Protein AF-R5XZS9-F1 (afdb_monomer)

Foldseek 3Di:
DEAEEEAQDPVVQVVVCVVCVVVVHHYDYDNDPVVSVVVCVVPPNHDHDYDDDDD

pLDDT: mean 79.8, std 12.9, range [41.56, 92.25]

Radius of gyration: 10.97 Å; Cα contacts (8 Å, |Δi|>4): 73; chains: 1; bounding box: 33×16×26 Å

Sequence (55 aa):
MKLLYAEDEVSMSEAVVDFLTFHKYIVDAVYDGADALAYAEFIDGGVMFKIKFKK

Solvent-accessible surface area (backbone atoms only — not comparable to full-atom values): 3341 Å² total; per-residue (Å²): 123,77,44,41,38,4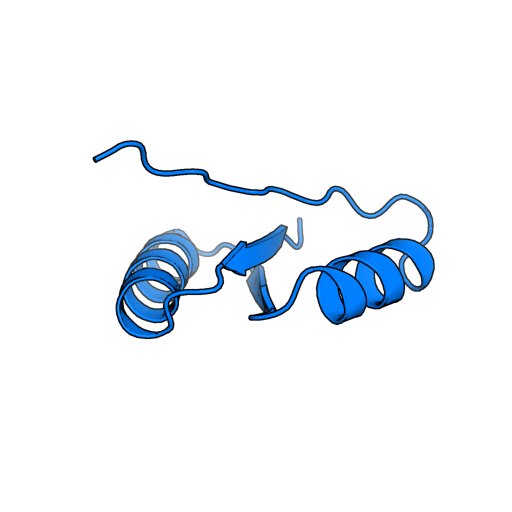4,36,76,51,61,77,58,38,52,56,50,50,50,54,40,45,74,72,69,45,50,71,50,80,31,58,43,71,66,61,40,48,55,50,35,68,71,37,90,84,50,67,80,47,73,77,79,81,77,129

Secondary structure (DSSP, 8-state):
-EEEEE-S-HHHHHHHHHHHHHTT-EEEEESSHHHH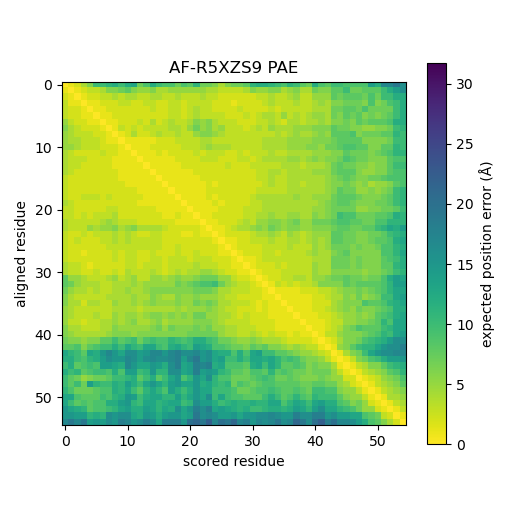HHHHHHSTT--EE------

Mean predicted aligned error: 5.76 Å

Structure (mmCIF, N/CA/C/O backbone):
data_AF-R5XZS9-F1
#
_entry.id   AF-R5XZS9-F1
#
loop_
_atom_site.group_PDB
_atom_site.id
_atom_site.type_symbol
_atom_site.label_atom_id
_atom_site.label_alt_id
_atom_site.label_comp_id
_atom_site.label_asym_id
_atom_site.label_entity_id
_atom_site.label_seq_id
_atom_site.pdbx_PDB_ins_code
_atom_site.Cartn_x
_atom_site.Cartn_y
_atom_site.Cartn_z
_atom_site.occupancy
_atom_site.B_iso_or_equiv
_atom_site.auth_seq_id
_atom_site.auth_comp_id
_atom_site.auth_asym_id
_atom_site.auth_atom_id
_atom_site.pdbx_PDB_model_num
ATOM 1 N N . MET A 1 1 ? 5.719 -2.530 12.434 1.00 69.31 1 MET A N 1
ATOM 2 C CA . MET A 1 1 ? 5.396 -3.342 11.240 1.00 69.31 1 MET A CA 1
ATOM 3 C C . MET A 1 1 ? 4.767 -2.430 10.208 1.00 69.31 1 MET A C 1
ATOM 5 O O . MET A 1 1 ? 3.953 -1.601 10.597 1.00 69.31 1 MET A O 1
ATOM 9 N N . LYS A 1 2 ? 5.181 -2.556 8.946 1.00 77.81 2 LYS A N 1
ATOM 10 C CA . LYS A 1 2 ? 4.641 -1.799 7.814 1.00 77.81 2 LYS A CA 1
ATOM 11 C C . LYS A 1 2 ? 3.761 -2.735 6.984 1.00 77.81 2 LYS A C 1
ATOM 13 O O . LYS A 1 2 ? 4.171 -3.869 6.747 1.00 77.81 2 LYS A O 1
ATOM 18 N N . LEU A 1 3 ? 2.561 -2.294 6.624 1.00 84.94 3 LEU A N 1
ATOM 19 C CA . LEU A 1 3 ? 1.587 -3.063 5.851 1.00 84.94 3 LEU A CA 1
ATOM 20 C C . LEU A 1 3 ? 1.566 -2.556 4.410 1.00 84.94 3 LEU A C 1
ATOM 22 O O . LEU A 1 3 ? 1.534 -1.350 4.185 1.00 84.94 3 LEU A O 1
ATOM 26 N N . LEU A 1 4 ? 1.562 -3.482 3.455 1.00 86.12 4 LEU A N 1
ATOM 27 C CA . LEU A 1 4 ? 1.285 -3.192 2.054 1.00 86.12 4 LEU A CA 1
ATOM 28 C C . LEU A 1 4 ? -0.146 -3.638 1.758 1.00 86.12 4 LEU A C 1
ATOM 30 O O . LEU A 1 4 ? -0.474 -4.819 1.922 1.00 86.12 4 LEU A O 1
ATOM 34 N N . TYR A 1 5 ? -0.986 -2.688 1.367 1.00 86.69 5 TYR A N 1
ATOM 35 C CA . TYR A 1 5 ? -2.408 -2.892 1.147 1.00 86.69 5 TYR A CA 1
ATOM 36 C C . TYR A 1 5 ? -2.758 -2.636 -0.316 1.00 86.69 5 TYR A C 1
ATOM 38 O O . TYR A 1 5 ? -2.553 -1.536 -0.816 1.00 86.69 5 TYR A O 1
ATOM 46 N N . ALA A 1 6 ? -3.261 -3.663 -0.999 1.00 88.75 6 ALA A N 1
ATOM 47 C CA . ALA A 1 6 ? -3.600 -3.588 -2.415 1.00 88.75 6 ALA A CA 1
ATOM 48 C C . ALA A 1 6 ? -5.119 -3.607 -2.617 1.00 88.75 6 ALA A C 1
ATOM 50 O O . ALA A 1 6 ? -5.747 -4.624 -2.307 1.00 88.75 6 ALA A O 1
ATOM 51 N N . GLU A 1 7 ? -5.678 -2.522 -3.157 1.00 86.69 7 GLU A N 1
ATOM 52 C CA . GLU A 1 7 ? -7.120 -2.350 -3.373 1.00 86.69 7 GLU A CA 1
ATOM 53 C C . GLU A 1 7 ? -7.407 -1.542 -4.643 1.00 86.69 7 GLU A C 1
ATOM 55 O O . GLU A 1 7 ? -6.963 -0.403 -4.765 1.00 86.69 7 GLU A O 1
ATOM 60 N N . ASP A 1 8 ? -8.164 -2.117 -5.578 1.00 86.38 8 ASP A N 1
ATOM 61 C CA . ASP A 1 8 ? -8.487 -1.490 -6.865 1.00 86.38 8 ASP A CA 1
ATOM 62 C C . ASP A 1 8 ? -9.558 -0.395 -6.749 1.00 86.38 8 ASP A C 1
ATOM 64 O O . ASP A 1 8 ? -9.604 0.524 -7.571 1.00 86.38 8 ASP A O 1
ATOM 68 N N . GLU A 1 9 ? -10.393 -0.438 -5.707 1.00 89.38 9 GLU A N 1
ATOM 69 C CA . GLU A 1 9 ? -11.396 0.591 -5.443 1.00 89.38 9 GLU A CA 1
ATOM 70 C C . GLU A 1 9 ? -10.866 1.690 -4.501 1.00 89.38 9 GLU A C 1
ATOM 72 O O . GLU A 1 9 ? -10.750 1.499 -3.290 1.00 89.38 9 GLU A O 1
ATOM 77 N N . VAL A 1 10 ? -10.606 2.888 -5.040 1.00 86.88 10 VAL A N 1
ATOM 78 C CA . VAL A 1 10 ? -10.014 4.019 -4.290 1.00 86.88 10 VAL A CA 1
ATOM 79 C C . VAL A 1 10 ? -10.840 4.416 -3.062 1.00 86.88 10 VAL A C 1
ATOM 81 O O . VAL A 1 10 ? -10.282 4.564 -1.979 1.00 86.88 10 VAL A O 1
ATOM 84 N N . SER A 1 11 ? -12.166 4.519 -3.196 1.00 88.31 11 SER A N 1
ATOM 85 C CA . SER A 1 11 ? -13.070 4.869 -2.088 1.00 88.31 11 SER A CA 1
ATOM 86 C C . SER A 1 11 ? -12.990 3.888 -0.921 1.00 88.31 11 SER A C 1
ATOM 88 O O . SER A 1 11 ? -13.062 4.286 0.242 1.00 88.31 11 SER A O 1
ATOM 90 N N . MET A 1 12 ? -12.836 2.598 -1.219 1.00 87.81 12 MET A N 1
ATOM 91 C CA . MET A 1 12 ? -12.662 1.579 -0.189 1.00 87.81 12 MET A CA 1
ATOM 92 C C . MET A 1 12 ? -11.237 1.597 0.364 1.00 87.81 12 MET A C 1
ATOM 94 O O . MET A 1 12 ? -11.033 1.380 1.559 1.00 87.81 12 MET A O 1
ATOM 98 N N . SER A 1 13 ? -10.260 1.900 -0.491 1.00 89.38 13 SER A N 1
ATOM 99 C CA . SER A 1 13 ? -8.864 1.992 -0.100 1.00 89.38 13 SER A CA 1
ATOM 100 C C . SER A 1 13 ? -8.641 3.072 0.958 1.00 89.38 13 SER A C 1
ATOM 102 O O . SER A 1 13 ? -8.097 2.788 2.025 1.00 89.38 13 SER A O 1
ATOM 104 N N . GLU A 1 14 ? -9.172 4.273 0.725 1.00 89.25 14 GLU A N 1
ATOM 105 C CA . GLU A 1 14 ? -9.114 5.398 1.665 1.00 89.25 14 GLU A CA 1
ATOM 106 C C . GLU A 1 14 ? -9.735 5.046 3.023 1.00 89.25 14 GLU A C 1
ATOM 108 O O . GLU A 1 14 ? -9.100 5.234 4.058 1.00 89.25 14 GLU A O 1
ATOM 113 N N . ALA A 1 15 ? -10.925 4.434 3.034 1.00 91.94 15 ALA A N 1
ATOM 114 C CA . ALA A 1 15 ? -11.597 4.046 4.274 1.00 91.94 15 ALA A CA 1
ATOM 115 C C . ALA A 1 15 ? -10.779 3.044 5.113 1.00 91.94 15 ALA A C 1
ATOM 117 O O . ALA A 1 15 ? -10.740 3.127 6.345 1.00 91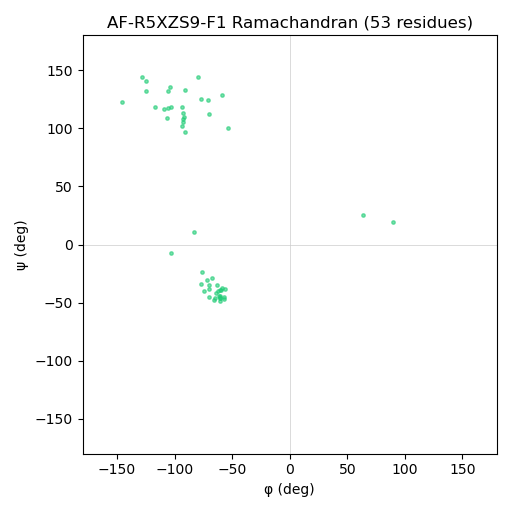.94 15 ALA A O 1
ATOM 118 N N . VAL A 1 16 ? -10.112 2.091 4.458 1.00 89.31 16 VAL A N 1
ATOM 119 C CA . VAL A 1 16 ? -9.271 1.093 5.133 1.00 89.31 16 VAL A CA 1
ATOM 120 C C . VAL A 1 16 ? -7.953 1.70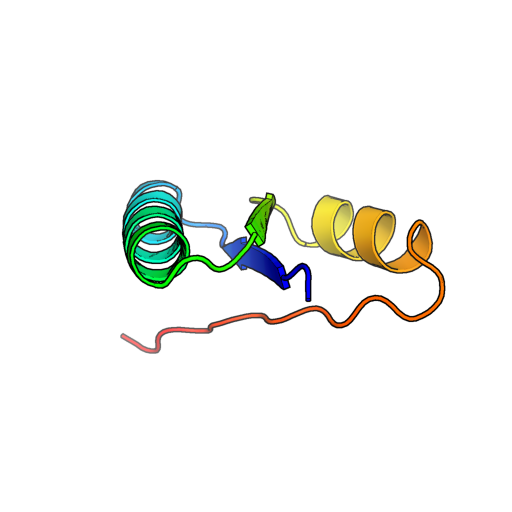9 5.603 1.00 89.31 16 VAL A C 1
ATOM 122 O O . VAL A 1 16 ? -7.517 1.425 6.721 1.00 89.31 16 VAL A O 1
ATOM 125 N N . VAL A 1 17 ? -7.336 2.582 4.804 1.00 90.62 17 VAL A N 1
ATOM 126 C CA . VAL A 1 17 ? -6.127 3.324 5.193 1.00 90.62 17 VAL A CA 1
ATOM 127 C C . VAL A 1 17 ? -6.403 4.202 6.409 1.00 90.62 17 VAL A C 1
ATOM 129 O O . VAL A 1 17 ? -5.623 4.164 7.363 1.00 90.62 17 VAL A O 1
ATOM 132 N N . ASP A 1 18 ? -7.525 4.918 6.434 1.00 91.75 18 ASP A N 1
ATOM 133 C CA . ASP A 1 18 ? -7.938 5.743 7.571 1.00 91.75 18 ASP A CA 1
ATOM 134 C C . ASP A 1 18 ? -8.133 4.898 8.833 1.00 91.75 18 ASP A C 1
ATOM 136 O O . ASP A 1 18 ? -7.609 5.226 9.902 1.00 91.75 18 ASP A O 1
ATOM 140 N N . PHE A 1 19 ? -8.821 3.758 8.712 1.00 92.00 19 PHE A N 1
ATOM 141 C CA . PHE A 1 19 ? -9.014 2.827 9.821 1.00 92.00 19 PHE A CA 1
ATOM 142 C C . PHE A 1 19 ? -7.683 2.291 10.368 1.00 92.00 19 PHE A C 1
ATOM 144 O O . PHE A 1 19 ? -7.472 2.252 11.584 1.00 92.00 19 PHE A O 1
ATOM 151 N N . LEU A 1 20 ? -6.767 1.872 9.496 1.00 89.94 20 LEU A N 1
ATOM 152 C CA . LEU A 1 20 ? -5.471 1.326 9.902 1.00 89.94 20 LEU A CA 1
ATOM 153 C C . LEU A 1 20 ? -4.560 2.408 10.499 1.00 89.94 20 LEU A C 1
ATOM 155 O O . LEU A 1 20 ? -3.898 2.165 11.513 1.00 89.94 20 LEU A O 1
ATOM 159 N N . THR A 1 21 ? -4.590 3.615 9.937 1.00 90.19 21 THR A N 1
ATOM 160 C CA . THR A 1 21 ? -3.855 4.781 10.444 1.00 90.19 21 THR A CA 1
ATOM 161 C C . THR A 1 21 ? -4.360 5.187 11.826 1.00 90.19 21 THR A C 1
ATOM 163 O O . THR A 1 21 ? -3.555 5.434 12.727 1.00 90.19 21 THR A O 1
ATOM 166 N N . PHE A 1 22 ? -5.678 5.167 12.050 1.00 92.25 22 PHE A N 1
ATOM 167 C CA . PHE A 1 22 ? -6.278 5.399 13.367 1.00 92.25 22 PHE A CA 1
ATOM 168 C C . PHE A 1 22 ? -5.738 4.424 14.428 1.00 92.25 22 PHE A C 1
ATOM 170 O O . PHE A 1 22 ? -5.444 4.821 15.557 1.00 92.25 22 PHE A O 1
ATOM 177 N N . HIS A 1 23 ? -5.512 3.163 14.052 1.00 91.00 23 HIS A N 1
ATOM 178 C CA . HIS A 1 23 ? -4.914 2.143 14.920 1.00 91.00 23 HIS A CA 1
ATOM 179 C C . HIS A 1 23 ? -3.375 2.184 14.971 1.00 91.00 23 HIS A C 1
ATOM 181 O O . HIS A 1 23 ? -2.755 1.288 15.544 1.00 91.00 23 HIS A O 1
ATOM 187 N N . LYS A 1 24 ? -2.748 3.241 14.436 1.00 90.25 24 LYS A N 1
ATOM 188 C CA . LYS A 1 24 ? -1.293 3.470 14.415 1.00 90.25 24 LYS A CA 1
ATOM 189 C C . LYS A 1 24 ? -0.506 2.434 13.605 1.00 90.25 24 LYS A C 1
ATOM 191 O O . LYS A 1 24 ? 0.682 2.226 13.863 1.00 90.25 24 LYS A O 1
ATOM 196 N N . TYR A 1 25 ? -1.138 1.797 12.621 1.00 87.19 25 TYR A N 1
ATOM 197 C CA . TYR A 1 25 ? -0.415 1.024 11.616 1.00 87.19 25 TYR A CA 1
ATOM 198 C C . TYR A 1 25 ? 0.163 1.955 10.550 1.00 87.19 25 TYR A C 1
ATOM 200 O O . TYR A 1 25 ? -0.451 2.950 10.177 1.00 87.19 25 TYR A O 1
ATOM 208 N N . ILE A 1 26 ? 1.351 1.612 10.052 1.00 85.62 26 ILE A N 1
ATOM 209 C CA . ILE A 1 26 ? 1.954 2.270 8.891 1.00 85.62 26 ILE A CA 1
ATOM 210 C C . ILE A 1 26 ? 1.548 1.449 7.670 1.00 85.62 26 ILE A C 1
ATOM 212 O O . ILE A 1 26 ? 1.891 0.266 7.608 1.00 85.62 26 ILE A O 1
ATOM 216 N N . VAL A 1 27 ? 0.813 2.057 6.741 1.00 87.69 27 VAL A N 1
ATOM 217 C CA . VAL A 1 27 ? 0.235 1.390 5.568 1.00 87.69 27 VAL A CA 1
ATOM 218 C C . VAL A 1 27 ? 0.669 2.108 4.301 1.00 87.69 27 VAL A C 1
ATOM 220 O O . VAL A 1 27 ? 0.523 3.323 4.211 1.00 87.69 27 VAL A O 1
ATOM 223 N N . ASP A 1 28 ? 1.128 1.343 3.318 1.00 88.06 28 ASP A N 1
ATOM 224 C CA . ASP A 1 28 ? 1.286 1.808 1.945 1.00 88.06 28 ASP A CA 1
ATOM 225 C C . ASP A 1 28 ? 0.168 1.189 1.106 1.00 88.06 28 ASP A C 1
ATOM 227 O O . ASP A 1 28 ? 0.064 -0.036 1.008 1.00 88.06 28 ASP A O 1
ATOM 231 N N . ALA A 1 29 ? -0.689 2.040 0.545 1.00 87.75 29 ALA A N 1
ATOM 232 C CA . ALA A 1 29 ? -1.770 1.621 -0.334 1.00 87.75 29 ALA A CA 1
ATOM 233 C C . ALA A 1 29 ? -1.307 1.619 -1.796 1.00 87.75 29 ALA A C 1
ATOM 235 O O . ALA A 1 29 ? -0.708 2.585 -2.269 1.00 87.75 29 ALA A O 1
ATOM 236 N N . VAL A 1 30 ? -1.608 0.537 -2.506 1.00 88.38 30 VAL A N 1
ATOM 237 C CA . VAL A 1 30 ? -1.382 0.366 -3.944 1.00 88.38 30 VAL A CA 1
ATOM 238 C C . VAL A 1 30 ? -2.703 -0.006 -4.608 1.00 88.38 30 VAL A C 1
ATOM 240 O O . VAL A 1 30 ? -3.498 -0.755 -4.045 1.00 88.38 30 VAL A O 1
ATOM 243 N N . TYR A 1 31 ? -2.948 0.533 -5.799 1.00 85.88 31 TYR A N 1
ATOM 244 C CA . TYR A 1 31 ? -4.241 0.386 -6.483 1.00 85.88 31 TYR A CA 1
ATOM 245 C C . TYR A 1 31 ? -4.213 -0.633 -7.623 1.00 85.88 31 TYR A C 1
ATOM 247 O O . TYR A 1 31 ? -5.246 -0.967 -8.196 1.00 85.88 31 TYR A O 1
ATOM 255 N N . ASP A 1 32 ? -3.024 -1.141 -7.943 1.00 84.38 32 ASP A N 1
ATOM 256 C CA . ASP A 1 32 ? -2.814 -2.153 -8.964 1.00 84.38 32 ASP A CA 1
ATOM 257 C C . ASP A 1 32 ? -2.008 -3.328 -8.403 1.00 84.38 32 ASP A C 1
ATOM 259 O O . ASP A 1 32 ? -1.105 -3.178 -7.575 1.00 84.38 32 ASP A O 1
ATOM 263 N N . GLY A 1 33 ? -2.341 -4.527 -8.873 1.00 78.56 33 GLY A N 1
ATOM 264 C CA . GLY A 1 33 ? -1.660 -5.755 -8.491 1.00 78.56 33 GLY A CA 1
ATOM 265 C C . GLY A 1 33 ? -0.222 -5.825 -9.004 1.00 78.56 33 GLY A C 1
ATOM 266 O O . GLY A 1 33 ? 0.605 -6.454 -8.345 1.00 78.56 33 GLY A O 1
ATOM 267 N N . ALA A 1 34 ? 0.093 -5.186 -10.138 1.00 85.19 34 ALA A N 1
ATOM 268 C CA . ALA A 1 34 ? 1.462 -5.144 -10.654 1.00 85.19 34 ALA A CA 1
ATOM 269 C C . ALA A 1 34 ? 2.361 -4.272 -9.769 1.00 85.19 34 ALA A C 1
ATOM 271 O O . ALA A 1 34 ? 3.439 -4.716 -9.377 1.00 85.19 34 ALA A O 1
ATOM 272 N N . ASP A 1 35 ? 1.875 -3.093 -9.374 1.00 83.38 35 ASP A N 1
ATOM 273 C CA . ASP A 1 35 ? 2.568 -2.220 -8.422 1.00 83.38 35 ASP A CA 1
ATOM 274 C C . ASP A 1 35 ? 2.726 -2.898 -7.058 1.00 83.38 35 ASP A C 1
ATOM 276 O O . ASP A 1 35 ? 3.789 -2.818 -6.446 1.00 83.38 35 ASP A O 1
ATOM 280 N N . ALA A 1 36 ? 1.704 -3.628 -6.597 1.00 83.00 36 ALA A N 1
ATOM 281 C CA . ALA A 1 36 ? 1.778 -4.394 -5.356 1.00 83.00 36 ALA A CA 1
ATOM 282 C C . ALA A 1 36 ? 2.868 -5.473 -5.395 1.00 83.00 36 ALA A C 1
ATOM 284 O O . ALA A 1 36 ? 3.628 -5.619 -4.437 1.00 83.00 36 ALA A O 1
ATOM 285 N N . LEU A 1 37 ? 2.962 -6.211 -6.504 1.00 82.81 37 LEU A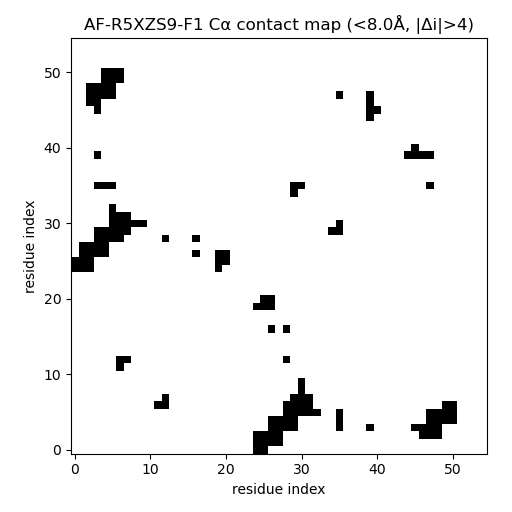 N 1
ATOM 286 C CA . LEU A 1 37 ? 3.984 -7.234 -6.700 1.00 82.81 37 LEU A CA 1
ATOM 287 C C . LEU A 1 37 ? 5.382 -6.615 -6.781 1.00 82.81 37 LEU A C 1
ATOM 289 O O . LEU A 1 37 ? 6.271 -7.053 -6.059 1.00 82.81 37 LEU A O 1
ATOM 293 N N . ALA A 1 38 ? 5.558 -5.564 -7.585 1.00 84.62 38 ALA A N 1
ATOM 294 C CA . ALA A 1 38 ? 6.831 -4.859 -7.709 1.00 84.62 38 ALA A CA 1
ATOM 295 C C . ALA A 1 38 ? 7.287 -4.270 -6.364 1.00 84.62 38 ALA A C 1
ATOM 297 O O . ALA A 1 38 ? 8.464 -4.345 -6.009 1.00 84.62 38 ALA A O 1
ATOM 298 N N . TYR A 1 39 ? 6.349 -3.731 -5.580 1.00 81.44 39 TYR A N 1
ATOM 299 C CA . TYR A 1 39 ? 6.631 -3.245 -4.236 1.00 81.44 39 TYR A CA 1
ATOM 300 C C . TYR A 1 39 ? 7.042 -4.399 -3.317 1.00 81.44 39 TYR A C 1
ATOM 302 O O . TYR A 1 39 ? 8.037 -4.286 -2.610 1.00 81.44 39 TYR A O 1
ATOM 310 N N . ALA A 1 40 ? 6.319 -5.521 -3.331 1.00 80.06 40 ALA A N 1
ATOM 311 C CA . ALA A 1 40 ? 6.636 -6.690 -2.512 1.00 80.06 40 ALA A CA 1
ATOM 312 C C . ALA A 1 40 ? 7.992 -7.322 -2.859 1.00 80.06 40 ALA A C 1
ATOM 314 O O . ALA A 1 40 ? 8.680 -7.788 -1.961 1.00 80.06 40 ALA A O 1
ATOM 315 N N . GLU A 1 41 ? 8.390 -7.317 -4.131 1.00 82.31 41 GLU A N 1
ATOM 316 C CA . GLU A 1 41 ? 9.709 -7.777 -4.582 1.00 82.31 41 GLU A CA 1
ATOM 317 C C . GLU A 1 41 ? 10.833 -6.808 -4.185 1.00 82.31 41 GLU A C 1
ATOM 319 O O . GLU A 1 41 ? 11.959 -7.237 -3.940 1.00 82.31 41 GLU A O 1
ATOM 324 N N . PHE A 1 42 ? 10.538 -5.508 -4.085 1.00 81.19 42 PHE A N 1
ATOM 325 C CA . PHE A 1 42 ? 11.491 -4.500 -3.617 1.00 81.19 42 PHE A CA 1
ATOM 326 C C . PHE A 1 42 ? 11.792 -4.619 -2.114 1.00 81.19 42 PHE A C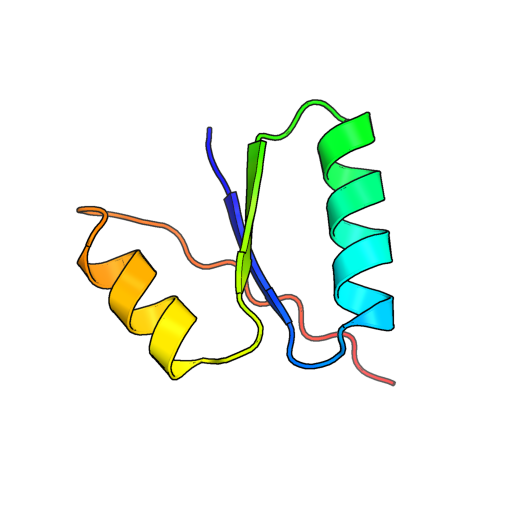 1
ATOM 328 O O . PHE A 1 42 ? 12.919 -4.366 -1.683 1.00 81.19 42 PHE A O 1
ATOM 335 N N . ILE A 1 43 ? 10.805 -5.010 -1.305 1.00 72.31 43 ILE A N 1
ATOM 336 C CA . ILE A 1 43 ? 11.004 -5.305 0.119 1.00 72.31 43 ILE A CA 1
ATOM 337 C C . ILE A 1 43 ? 11.282 -6.795 0.310 1.00 72.31 43 ILE A C 1
ATOM 339 O O . ILE A 1 43 ? 10.368 -7.609 0.286 1.00 72.31 43 ILE A O 1
ATOM 343 N N . ASP A 1 44 ? 12.541 -7.142 0.573 1.00 65.75 44 ASP A N 1
ATOM 344 C CA . ASP A 1 44 ? 12.986 -8.512 0.861 1.00 65.75 44 ASP A CA 1
ATOM 345 C C . ASP A 1 44 ? 12.169 -9.136 2.019 1.00 65.75 44 ASP A C 1
ATOM 347 O O . ASP A 1 44 ? 12.367 -8.817 3.195 1.00 65.75 44 ASP A O 1
ATOM 351 N N . GLY A 1 45 ? 11.175 -9.971 1.683 1.00 60.62 45 GLY A N 1
ATOM 352 C CA . GLY A 1 45 ? 10.246 -10.588 2.642 1.00 60.62 45 GLY A CA 1
ATOM 353 C C . GLY A 1 45 ? 8.962 -9.798 2.955 1.00 60.62 45 GLY A C 1
ATOM 354 O O . GLY A 1 45 ? 8.327 -10.048 3.983 1.00 60.62 45 GLY A O 1
ATOM 355 N N . GLY A 1 46 ? 8.558 -8.851 2.104 1.00 59.19 46 GLY A N 1
ATOM 356 C CA . GLY A 1 46 ? 7.311 -8.098 2.239 1.00 59.19 46 GLY A CA 1
ATOM 357 C C . GLY A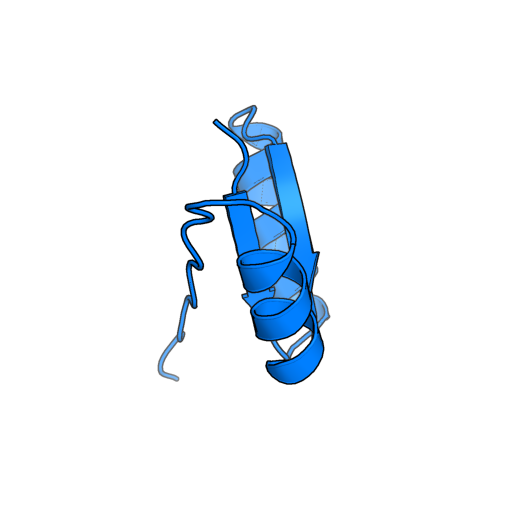 1 46 ? 6.060 -8.985 2.249 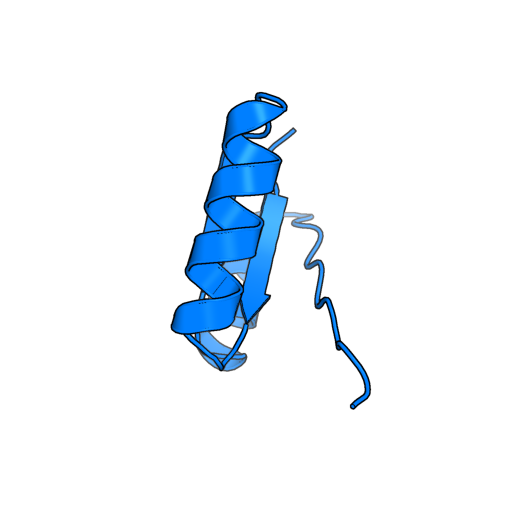1.00 59.19 46 GLY A C 1
ATOM 358 O O . GLY A 1 46 ? 5.850 -9.802 1.355 1.00 59.19 46 GLY A O 1
ATOM 359 N N . VAL A 1 47 ? 5.187 -8.810 3.246 1.00 61.72 47 VAL A N 1
ATOM 360 C CA . VAL A 1 47 ? 3.895 -9.513 3.308 1.00 61.72 47 VAL A CA 1
ATOM 361 C C . VAL A 1 47 ? 2.820 -8.652 2.644 1.00 61.72 47 VAL A C 1
ATOM 363 O O . VAL A 1 47 ? 2.427 -7.619 3.188 1.00 61.72 47 VAL A O 1
ATOM 366 N N . MET A 1 48 ? 2.332 -9.085 1.478 1.00 64.81 48 MET A N 1
ATOM 367 C CA . MET A 1 48 ? 1.159 -8.496 0.820 1.00 64.81 48 MET A CA 1
ATOM 368 C C . MET A 1 48 ? -0.132 -8.957 1.499 1.00 64.81 48 MET A C 1
ATOM 370 O O . MET A 1 48 ? -0.412 -10.156 1.559 1.00 64.81 48 MET A O 1
ATOM 374 N N . PHE A 1 49 ? -0.962 -8.006 1.926 1.00 62.12 49 PHE A N 1
ATOM 375 C CA . PHE A 1 49 ? -2.332 -8.281 2.349 1.00 62.12 49 PHE A CA 1
ATOM 376 C C . PHE A 1 49 ? -3.306 -7.776 1.287 1.00 62.12 49 PHE A C 1
ATOM 378 O O . PHE A 1 49 ? -3.513 -6.575 1.127 1.00 62.12 49 PHE A O 1
ATOM 385 N N . LYS A 1 50 ? -3.931 -8.715 0.570 1.00 63.62 50 LYS A N 1
ATOM 386 C CA . LYS A 1 50 ? -5.088 -8.429 -0.280 1.00 63.62 50 LYS A CA 1
ATOM 387 C C . LYS A 1 50 ? -6.357 -8.659 0.529 1.00 63.62 50 LYS A C 1
ATOM 389 O O . LYS A 1 50 ? -6.661 -9.804 0.872 1.00 63.62 50 LYS A O 1
ATOM 394 N N . ILE A 1 51 ? -7.107 -7.601 0.818 1.00 59.03 51 ILE A N 1
ATOM 395 C CA . ILE A 1 51 ? -8.416 -7.734 1.460 1.00 59.03 51 ILE A CA 1
ATOM 396 C C . ILE A 1 51 ? -9.462 -7.772 0.354 1.00 59.03 51 ILE A C 1
ATOM 398 O O . ILE A 1 51 ? -9.814 -6.760 -0.222 1.00 59.03 51 ILE A O 1
ATOM 402 N N . LYS 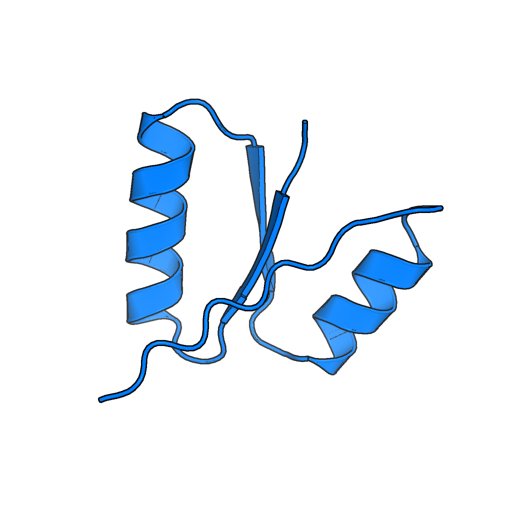A 1 52 ? -9.967 -8.965 0.031 1.00 55.41 52 LYS A N 1
ATOM 403 C CA . LYS A 1 52 ? -11.057 -9.101 -0.939 1.00 55.41 52 LYS A CA 1
ATOM 404 C C . LYS A 1 52 ? -12.390 -9.050 -0.198 1.00 55.41 52 LYS A C 1
ATOM 406 O O . LYS A 1 52 ? -12.834 -10.077 0.320 1.00 55.41 52 LYS A O 1
ATOM 411 N N . PHE A 1 53 ? -13.035 -7.888 -0.152 1.00 48.53 53 PHE A N 1
ATOM 412 C CA . PHE A 1 53 ? -14.414 -7.808 0.328 1.00 48.53 53 PHE A CA 1
ATOM 413 C C . PHE A 1 53 ? -15.333 -8.464 -0.711 1.00 48.53 53 PHE A C 1
ATOM 415 O O . PHE A 1 53 ? -15.460 -8.007 -1.846 1.00 48.53 53 PHE A O 1
ATOM 422 N N . LYS A 1 54 ? -15.941 -9.603 -0.358 1.00 41.56 54 LYS A N 1
ATOM 423 C CA . LYS A 1 54 ? -17.049 -10.144 -1.152 1.00 41.56 54 LYS A CA 1
ATOM 424 C C . LYS A 1 54 ? -18.260 -9.236 -0.934 1.00 41.56 54 LYS A C 1
ATOM 426 O O . LYS A 1 54 ? -18.646 -9.037 0.215 1.00 41.56 54 LYS A O 1
ATOM 431 N N . LYS A 1 55 ? -18.826 -8.715 -2.028 1.00 49.75 55 LYS A N 1
ATOM 432 C CA . LYS A 1 55 ? -20.217 -8.244 -2.044 1.00 49.75 55 LYS A CA 1
ATOM 433 C C . LYS A 1 55 ? -21.163 -9.352 -1.592 1.00 49.75 55 LYS A C 1
ATOM 435 O O . LYS A 1 55 ? -20.868 -10.531 -1.910 1.00 49.75 55 LYS A O 1
#

Nearest PDB structures (foldseek):
  3eq2-assembly1_A  TM=9.417E-01  e=2.688E-02  Pseudomonas aeruginosa
  3f7a-assembly1_A  TM=8.043E-01  e=5.054E-02  Pseudomonas aeruginosa
  1nxx-assembly1_A-2  TM=9.171E-01  e=7.698E-02  Streptococcus pneumoniae TIGR4
  3c3m-assembly1_A-2  TM=9.101E-01  e=1.019E-01  Methanoculleus marisnigri JR1
  2pl1-assembly1_A  TM=8.700E-01  e=1.786E-01  Escherichia coli